Protein AF-A0A5N5X3B3-F1 (afdb_monomer_lite)

Organism: NCBI:txid41062

Foldseek 3Di:
DVVQVVVQVVVVVVVDDDDDDDPDPDPQPVNVVDQQKDFADPDLVSVCVVCVVDDSVVSVVCRVCVVVVVVVCVVVVFDWDPDCPRMIGGDDDDPPPDD

pLDDT: mean 82.14, std 16.32, range [31.5, 97.38]

Sequence (99 aa):
MASGVACAAFPAEAGAKVLVVEKQAIVGGSSNYSAGMFWGPKNYQSSRSWVPAGESKLQATWMEDYLPAVRWMRENGIPVAQRFDGIILISMGSKINHR

InterPro domains:
  IPR006076 FAD dependent oxidoreductase [PF01266] (3-90)
  IPR036188 FAD/NAD(P)-binding domain superfamily [G3DSA:3.50.50.60] (2-83)
  IPR036188 FAD/NAD(P)-binding domain superfamily [SSF51905] (3-91)

Structure (mmCIF, N/CA/C/O backbone):
data_AF-A0A5N5X3B3-F1
#
_entry.id   AF-A0A5N5X3B3-F1
#
loop_
_atom_site.group_PDB
_atom_site.id
_atom_site.type_symbol
_atom_site.label_atom_id
_atom_site.label_alt_id
_atom_site.label_comp_id
_atom_site.label_asym_id
_atom_site.label_entity_id
_atom_site.label_seq_id
_atom_site.pdbx_PDB_ins_code
_atom_site.Cartn_x
_atom_site.Cartn_y
_atom_site.Cartn_z
_atom_site.occupancy
_atom_site.B_iso_or_equiv
_atom_site.auth_seq_id
_atom_site.auth_comp_id
_atom_site.auth_asym_id
_atom_site.auth_atom_id
_atom_site.pdbx_PDB_model_num
ATOM 1 N N . MET A 1 1 ? -0.300 -6.745 7.809 1.00 71.62 1 MET A N 1
ATOM 2 C CA . MET A 1 1 ? -0.977 -5.562 8.378 1.00 71.62 1 MET A CA 1
ATOM 3 C C . MET A 1 1 ? -0.803 -4.323 7.514 1.00 71.62 1 MET A C 1
ATOM 5 O O . MET A 1 1 ? -1.804 -3.661 7.291 1.00 71.62 1 MET A O 1
ATOM 9 N N . ALA A 1 2 ? 0.404 -4.013 7.005 1.00 78.25 2 ALA A N 1
ATOM 10 C CA . ALA A 1 2 ? 0.630 -2.791 6.215 1.00 78.25 2 ALA A CA 1
ATOM 11 C C . ALA A 1 2 ? -0.386 -2.598 5.071 1.00 78.25 2 ALA A C 1
ATOM 13 O O . ALA A 1 2 ? -0.970 -1.530 4.955 1.00 78.25 2 ALA A O 1
ATOM 14 N N . SER A 1 3 ? -0.682 -3.652 4.303 1.00 83.94 3 SER A N 1
ATOM 15 C CA . SER A 1 3 ? -1.709 -3.614 3.252 1.00 83.94 3 SER A CA 1
ATOM 16 C C . SER A 1 3 ? -3.129 -3.381 3.782 1.00 83.94 3 SER A C 1
ATOM 18 O O . SER A 1 3 ? -3.893 -2.651 3.166 1.00 83.94 3 SER A O 1
ATOM 20 N N . GLY A 1 4 ? -3.485 -3.968 4.928 1.00 85.06 4 GLY A N 1
ATOM 21 C CA . GLY A 1 4 ? -4.813 -3.823 5.531 1.00 85.06 4 GLY A CA 1
ATOM 22 C C . GLY A 1 4 ? -5.074 -2.410 6.049 1.00 85.06 4 GLY A C 1
ATOM 23 O O . GLY A 1 4 ? -6.125 -1.842 5.773 1.00 85.06 4 GLY A O 1
ATOM 24 N N . VAL A 1 5 ? -4.097 -1.817 6.741 1.00 86.94 5 VAL A N 1
ATOM 25 C CA . VAL A 1 5 ? -4.204 -0.436 7.244 1.00 86.94 5 VAL A CA 1
ATOM 26 C C . VAL A 1 5 ? -4.142 0.576 6.098 1.00 86.94 5 VAL A C 1
ATOM 28 O O . VAL A 1 5 ? -4.928 1.516 6.093 1.00 86.94 5 VAL A O 1
ATOM 31 N N . ALA A 1 6 ? -3.285 0.361 5.093 1.00 88.25 6 ALA A N 1
ATOM 32 C CA . ALA A 1 6 ? -3.246 1.216 3.903 1.00 88.25 6 ALA A CA 1
ATOM 33 C C . ALA A 1 6 ? -4.573 1.177 3.126 1.00 88.25 6 ALA A C 1
ATOM 35 O O . ALA A 1 6 ? -5.091 2.216 2.734 1.00 88.25 6 ALA A O 1
ATOM 36 N N . CYS A 1 7 ? -5.168 -0.010 2.963 1.00 90.19 7 CYS A N 1
ATOM 37 C CA . CYS A 1 7 ? -6.475 -0.166 2.323 1.00 90.19 7 CYS A CA 1
ATOM 38 C C . CYS A 1 7 ? -7.589 0.547 3.103 1.00 90.19 7 CYS A C 1
ATOM 40 O O . CYS A 1 7 ? -8.460 1.166 2.502 1.00 90.19 7 CYS A O 1
ATOM 42 N N . ALA A 1 8 ? -7.544 0.502 4.437 1.00 92.19 8 ALA A N 1
ATOM 43 C CA . ALA A 1 8 ? -8.517 1.174 5.294 1.00 92.19 8 ALA A CA 1
ATOM 44 C C . ALA A 1 8 ? -8.426 2.710 5.241 1.00 92.19 8 ALA A C 1
ATOM 46 O O . ALA A 1 8 ? -9.434 3.376 5.478 1.00 92.19 8 ALA A O 1
ATOM 47 N N . ALA A 1 9 ? -7.252 3.269 4.926 1.00 91.25 9 ALA A N 1
ATOM 48 C CA . ALA A 1 9 ? -7.035 4.713 4.916 1.00 91.25 9 ALA A CA 1
ATOM 49 C C . ALA A 1 9 ? -7.857 5.423 3.831 1.00 91.25 9 ALA A C 1
ATOM 51 O O . ALA A 1 9 ? -8.534 6.398 4.129 1.00 91.25 9 ALA A O 1
ATOM 52 N N . PHE A 1 10 ? -7.891 4.891 2.607 1.00 90.94 10 PHE A N 1
ATOM 53 C CA . PHE A 1 10 ? -8.610 5.509 1.487 1.00 90.94 10 PHE A CA 1
ATOM 54 C C . PHE A 1 10 ? -10.117 5.749 1.748 1.00 90.94 10 PHE A C 1
ATOM 56 O O . PHE A 1 10 ? -10.576 6.885 1.625 1.00 90.94 10 PHE A O 1
ATOM 63 N N . PRO A 1 11 ? -10.925 4.744 2.151 1.00 92.00 11 PRO A N 1
ATOM 64 C CA . PRO A 1 11 ? -12.328 4.981 2.480 1.00 92.00 11 PRO A CA 1
ATOM 65 C C . PRO A 1 11 ? -12.500 5.832 3.747 1.00 92.00 11 PRO A C 1
ATOM 67 O O . PRO A 1 11 ? -13.480 6.571 3.838 1.00 92.00 11 PRO A O 1
ATOM 70 N N . ALA A 1 12 ? -11.570 5.768 4.707 1.00 94.38 12 ALA A N 1
ATOM 71 C CA . ALA A 1 12 ? -11.613 6.620 5.895 1.00 94.38 12 ALA A CA 1
ATOM 72 C C . ALA A 1 12 ? -11.399 8.104 5.539 1.00 94.38 12 ALA A C 1
ATOM 74 O O . ALA A 1 12 ? -12.153 8.954 6.010 1.00 94.38 12 ALA A O 1
ATOM 75 N N . GLU A 1 13 ? -10.442 8.411 4.658 1.00 91.94 13 GLU A N 1
ATOM 76 C CA . GLU A 1 13 ? -10.210 9.755 4.105 1.00 91.94 13 GLU A CA 1
ATOM 77 C C . GLU A 1 13 ? -11.430 10.264 3.319 1.00 91.94 13 GLU A C 1
ATOM 79 O O . GLU A 1 13 ? -11.757 11.447 3.374 1.00 91.94 13 GLU A O 1
ATOM 84 N N . ALA A 1 14 ? -12.164 9.363 2.658 1.00 94.50 14 ALA A N 1
ATOM 85 C CA . ALA A 1 14 ? -13.418 9.674 1.970 1.00 94.50 14 ALA A CA 1
ATOM 86 C C . ALA A 1 14 ? -14.635 9.848 2.912 1.00 94.50 14 ALA A C 1
ATOM 88 O O . ALA A 1 14 ? -15.758 10.031 2.440 1.00 94.50 14 ALA A O 1
ATOM 89 N N . GLY A 1 15 ? -14.443 9.785 4.236 1.00 96.56 15 GLY A N 1
ATOM 90 C CA . GLY A 1 15 ? -15.496 9.988 5.238 1.00 96.56 15 GLY A CA 1
ATOM 91 C C . GLY A 1 15 ? -16.324 8.744 5.571 1.00 96.56 15 GLY A C 1
ATOM 92 O O . GLY A 1 15 ? -17.327 8.844 6.286 1.00 96.56 15 GLY A O 1
ATOM 93 N N . ALA A 1 16 ? -15.933 7.563 5.088 1.00 97.38 16 ALA A N 1
ATOM 94 C CA . ALA A 1 16 ? -16.591 6.321 5.469 1.00 97.38 16 ALA A CA 1
ATOM 95 C C . ALA A 1 16 ? -16.247 5.927 6.915 1.00 97.38 16 ALA A C 1
ATOM 97 O O . ALA A 1 16 ? -15.159 6.190 7.428 1.00 97.38 16 ALA A O 1
ATOM 98 N N . LYS A 1 17 ? -17.169 5.216 7.571 1.00 96.81 17 LYS A N 1
ATOM 99 C CA . LYS A 1 17 ? -16.884 4.549 8.847 1.00 96.81 17 LYS A CA 1
ATOM 100 C C . LYS A 1 17 ? -16.182 3.227 8.561 1.00 96.81 17 LYS A C 1
ATOM 102 O O . LYS A 1 17 ? -16.783 2.331 7.973 1.00 96.81 17 LYS A O 1
ATOM 107 N N . VAL A 1 18 ? -14.929 3.106 8.988 1.00 96.94 18 VAL A N 1
ATOM 108 C CA . VAL A 1 18 ? -14.078 1.945 8.701 1.00 96.94 18 VAL A CA 1
ATOM 109 C C . VAL A 1 18 ? -13.762 1.188 9.990 1.00 96.94 18 VAL A C 1
ATOM 111 O O . VAL A 1 18 ? -13.402 1.796 10.996 1.00 96.94 18 VAL A O 1
ATOM 114 N N . LEU A 1 19 ? -13.879 -0.142 9.954 1.00 96.25 19 LEU A N 1
ATOM 115 C CA . LEU A 1 19 ? -13.451 -1.040 11.028 1.00 96.25 19 LEU A CA 1
ATOM 116 C C . LEU A 1 19 ? -12.305 -1.920 10.522 1.00 96.25 19 LEU A C 1
ATOM 118 O O . LEU A 1 19 ? -12.455 -2.627 9.528 1.00 96.25 19 LEU A O 1
ATOM 122 N N . VAL A 1 20 ? -11.185 -1.912 11.242 1.00 93.44 20 VAL A N 1
ATOM 123 C CA . VAL A 1 20 ? -10.061 -2.831 11.023 1.00 93.44 20 VAL A CA 1
ATOM 124 C C . VAL A 1 20 ? -10.055 -3.850 12.156 1.00 93.44 20 VAL A C 1
ATOM 126 O O . VAL A 1 20 ? -10.051 -3.471 13.324 1.00 93.44 20 VAL A O 1
ATOM 129 N N . VAL A 1 21 ? -10.052 -5.140 11.817 1.00 94.31 21 VAL A N 1
ATOM 130 C CA . VAL A 1 21 ? -10.025 -6.238 12.793 1.00 94.31 21 VAL A CA 1
ATOM 131 C C . VAL A 1 21 ? -8.687 -6.964 12.692 1.00 94.31 21 VAL A C 1
ATOM 133 O O . VAL A 1 21 ? -8.312 -7.434 11.620 1.00 94.31 21 VAL A O 1
ATOM 136 N N . GLU A 1 22 ? -7.977 -7.065 13.813 1.00 94.44 22 GLU A N 1
ATOM 137 C CA . GLU A 1 22 ? -6.725 -7.813 13.955 1.00 94.44 22 GLU A CA 1
ATOM 138 C C . GLU A 1 22 ? -6.940 -8.946 14.964 1.00 94.44 22 GLU A C 1
ATOM 140 O O . GLU A 1 22 ? -7.569 -8.758 16.004 1.00 94.44 22 GLU A O 1
ATOM 145 N N . LYS A 1 23 ? -6.445 -10.143 14.635 1.00 95.00 23 LYS A N 1
ATOM 146 C CA . LYS A 1 23 ? -6.572 -11.329 15.490 1.00 95.00 23 LYS A CA 1
ATOM 147 C C . LYS A 1 23 ? -5.589 -11.275 16.661 1.00 95.00 23 LYS A C 1
ATOM 149 O O . LYS A 1 23 ? -5.862 -11.825 17.724 1.00 95.00 23 LYS A O 1
ATOM 154 N N . GLN A 1 24 ? -4.410 -10.705 16.433 1.00 92.69 24 GLN A N 1
ATOM 155 C CA . GLN A 1 24 ? -3.364 -10.575 17.443 1.00 92.69 24 GLN A CA 1
ATOM 156 C C . GLN A 1 24 ? -3.671 -9.445 18.434 1.00 92.69 24 GLN A C 1
ATOM 158 O O . GLN A 1 24 ? -4.351 -8.477 18.112 1.00 92.69 24 GLN A O 1
ATOM 163 N N . ALA A 1 25 ? -3.090 -9.533 19.632 1.00 91.56 25 ALA A N 1
ATOM 164 C CA . ALA A 1 25 ? -3.183 -8.467 20.634 1.00 91.56 25 ALA A CA 1
ATOM 165 C C . ALA A 1 25 ? -2.410 -7.191 20.239 1.00 91.56 25 ALA A C 1
ATOM 167 O O . ALA A 1 25 ? -2.632 -6.130 20.814 1.00 91.56 25 ALA A O 1
ATOM 168 N N . ILE A 1 26 ? -1.485 -7.297 19.280 1.00 88.75 26 ILE A N 1
ATOM 169 C CA . ILE A 1 26 ? -0.635 -6.202 18.809 1.00 88.75 26 ILE A CA 1
ATOM 170 C C . ILE A 1 26 ? -0.816 -6.059 17.300 1.00 88.75 26 ILE A C 1
ATOM 172 O O . ILE A 1 26 ? -0.719 -7.034 16.551 1.00 88.75 26 ILE A O 1
ATOM 176 N N . VAL A 1 27 ? -1.042 -4.826 16.851 1.00 88.50 27 VAL A N 1
ATOM 177 C CA . VAL A 1 27 ? -1.124 -4.489 15.428 1.00 88.50 27 VAL A CA 1
ATOM 178 C C . VAL A 1 27 ? 0.250 -4.549 14.759 1.00 88.50 27 VAL A C 1
ATOM 180 O O . VAL A 1 27 ? 1.276 -4.270 15.368 1.00 88.50 27 VAL A O 1
ATOM 183 N N . GLY A 1 28 ? 0.271 -4.873 13.468 1.00 85.44 28 GLY A N 1
ATOM 184 C CA . GLY A 1 28 ? 1.465 -4.741 12.622 1.00 85.44 28 GLY A CA 1
ATOM 185 C C . GLY A 1 28 ? 1.860 -6.023 11.889 1.00 85.44 28 GLY A C 1
ATOM 186 O O . GLY A 1 28 ? 2.396 -5.952 10.780 1.00 85.44 28 GLY A O 1
ATOM 187 N N . GLY A 1 29 ? 1.496 -7.197 12.414 1.00 87.75 29 GLY A N 1
ATOM 188 C CA . GLY A 1 29 ? 1.784 -8.491 11.782 1.00 87.75 29 GLY A CA 1
ATOM 189 C C . GLY A 1 29 ? 3.255 -8.631 11.357 1.00 87.75 29 GLY A C 1
ATOM 190 O O . GLY A 1 29 ? 4.148 -8.081 11.995 1.00 87.75 29 GLY A O 1
ATOM 191 N N . SER A 1 30 ? 3.518 -9.307 10.233 1.00 85.62 30 SER A N 1
ATOM 192 C CA . SER A 1 30 ? 4.881 -9.442 9.684 1.00 85.62 30 SER A CA 1
ATOM 193 C C . SER A 1 30 ? 5.527 -8.108 9.293 1.00 85.62 30 SER A C 1
ATOM 195 O O . SER A 1 30 ? 6.748 -7.996 9.304 1.00 85.62 30 SER A O 1
ATOM 197 N N . SER A 1 31 ? 4.730 -7.078 8.995 1.00 84.75 31 SER A N 1
ATOM 198 C CA . SER A 1 31 ? 5.237 -5.748 8.643 1.00 84.75 31 SER A CA 1
ATOM 199 C C . SER A 1 31 ? 5.981 -5.088 9.808 1.00 84.75 31 SER A C 1
ATOM 201 O O . SER A 1 31 ? 6.939 -4.370 9.558 1.00 84.75 31 SER A O 1
ATOM 203 N N . ASN A 1 32 ? 5.601 -5.387 11.056 1.00 84.38 32 ASN A N 1
ATOM 204 C CA . ASN A 1 32 ? 6.277 -4.878 12.256 1.00 84.38 32 ASN A CA 1
ATOM 205 C C . ASN A 1 32 ? 7.665 -5.505 12.485 1.00 84.38 32 ASN A C 1
ATOM 207 O O . ASN A 1 32 ? 8.483 -4.953 13.209 1.00 84.38 32 ASN A O 1
ATOM 211 N N . TYR A 1 33 ? 7.922 -6.668 11.879 1.00 82.06 33 TYR A N 1
ATOM 212 C CA . TYR A 1 33 ? 9.210 -7.368 11.942 1.00 82.06 33 TYR A CA 1
ATOM 213 C C . TYR A 1 33 ? 10.063 -7.147 10.688 1.00 82.06 33 TYR A C 1
ATOM 215 O O . TYR A 1 33 ? 11.197 -7.617 10.619 1.00 82.06 33 TYR A O 1
ATOM 223 N N . SER A 1 34 ? 9.523 -6.462 9.677 1.00 77.44 34 SER A N 1
ATOM 224 C CA . SER A 1 34 ? 10.278 -6.102 8.483 1.00 77.44 34 SER A CA 1
ATOM 225 C C . SER A 1 34 ? 11.349 -5.076 8.846 1.00 77.44 34 SER A C 1
ATOM 227 O O . SER A 1 34 ? 11.095 -4.165 9.627 1.00 77.44 34 SER A O 1
ATOM 229 N N . ALA A 1 35 ? 12.516 -5.137 8.200 1.00 76.50 35 ALA A N 1
ATOM 230 C CA . ALA A 1 35 ? 13.549 -4.099 8.298 1.00 76.50 35 ALA A CA 1
ATOM 231 C C . ALA A 1 35 ? 13.124 -2.751 7.665 1.00 76.50 35 ALA A C 1
ATOM 233 O O . ALA A 1 35 ? 13.961 -1.888 7.411 1.00 76.50 35 ALA A O 1
ATOM 234 N N . GLY A 1 36 ? 11.836 -2.584 7.345 1.00 76.69 36 GLY A N 1
ATOM 235 C CA . GLY A 1 36 ? 11.291 -1.373 6.749 1.00 76.69 36 GLY A CA 1
ATOM 236 C C . GLY A 1 36 ? 11.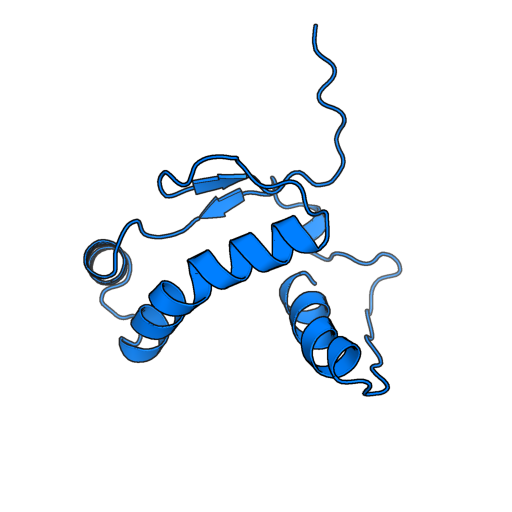640 -1.196 5.274 1.00 76.69 36 GLY A C 1
ATOM 237 O O . GLY A 1 36 ? 11.372 -0.148 4.706 1.00 76.69 36 GLY A O 1
ATOM 238 N N . MET A 1 37 ? 12.243 -2.186 4.616 1.00 80.12 37 MET A N 1
ATOM 239 C CA . MET A 1 37 ? 12.655 -2.046 3.219 1.00 80.12 37 MET A CA 1
ATOM 240 C C . MET A 1 37 ? 11.484 -2.306 2.271 1.00 80.12 37 MET A C 1
ATOM 242 O O . MET A 1 37 ? 10.878 -3.378 2.290 1.00 80.12 37 MET A O 1
ATOM 246 N N . PHE A 1 38 ? 11.214 -1.341 1.401 1.00 78.69 38 PHE A N 1
ATOM 247 C CA . PHE A 1 38 ? 10.300 -1.463 0.280 1.00 78.69 38 PHE A CA 1
ATOM 248 C C . PHE A 1 38 ? 11.102 -1.455 -1.024 1.00 78.69 38 PHE A C 1
ATOM 250 O O . PHE A 1 38 ? 11.739 -0.464 -1.381 1.00 78.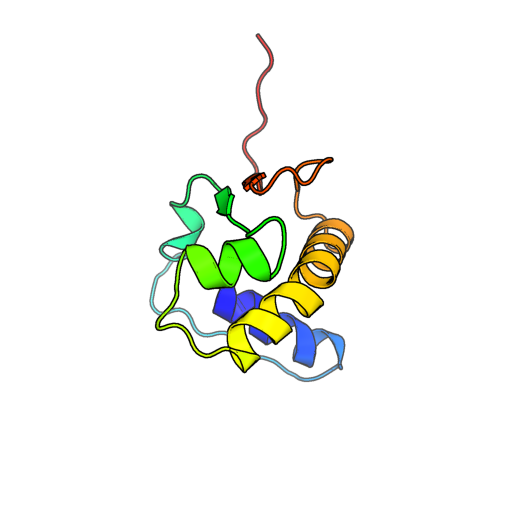69 38 PHE A O 1
ATOM 257 N N . TRP A 1 39 ? 11.113 -2.592 -1.714 1.00 77.81 39 TRP A N 1
ATOM 258 C CA . TRP A 1 39 ? 11.874 -2.785 -2.946 1.00 77.81 39 TRP A CA 1
ATOM 259 C C . TRP A 1 39 ? 11.005 -2.499 -4.161 1.00 77.81 39 TRP A C 1
ATOM 261 O O . TRP A 1 39 ? 9.859 -2.944 -4.223 1.00 77.81 39 TRP A O 1
ATOM 271 N N . GLY A 1 40 ? 11.561 -1.774 -5.129 1.00 81.12 40 GLY A N 1
ATOM 272 C CA . GLY A 1 40 ? 10.819 -1.343 -6.302 1.00 81.12 40 GLY A CA 1
ATOM 273 C C . GLY A 1 40 ? 11.665 -1.349 -7.572 1.00 81.12 40 GLY A C 1
ATOM 274 O O . GLY A 1 40 ? 12.774 -0.817 -7.550 1.00 81.12 40 GLY A O 1
ATOM 275 N N . PRO A 1 41 ? 11.189 -1.910 -8.698 1.00 83.88 41 PRO A N 1
ATOM 276 C CA . PRO A 1 41 ? 11.883 -1.773 -9.971 1.00 83.88 41 PRO A CA 1
ATOM 277 C C . PRO A 1 41 ? 12.076 -0.309 -10.366 1.00 83.88 41 PRO A C 1
ATOM 279 O O . PRO A 1 41 ? 11.195 0.532 -10.207 1.00 83.88 41 PRO A O 1
ATOM 282 N N . LYS A 1 42 ? 13.251 -0.012 -10.932 1.00 82.94 42 LYS A N 1
ATOM 283 C CA . LYS A 1 42 ? 13.588 1.330 -11.429 1.00 82.94 42 LYS A CA 1
ATOM 284 C C . LYS A 1 42 ? 12.702 1.748 -12.606 1.00 82.94 42 LYS A C 1
ATOM 286 O O . LYS A 1 42 ? 12.450 2.931 -12.801 1.00 82.94 42 LYS A O 1
ATOM 291 N N . ASN A 1 43 ? 12.278 0.782 -13.417 1.00 87.31 43 ASN A N 1
ATOM 292 C CA . ASN A 1 43 ? 11.399 0.981 -14.561 1.00 87.31 43 ASN A CA 1
ATOM 293 C C . ASN A 1 43 ? 10.647 -0.315 -14.904 1.00 87.31 43 ASN A C 1
ATOM 295 O O . ASN A 1 43 ? 10.974 -1.401 -14.415 1.00 87.31 43 ASN A O 1
ATOM 299 N N . TYR A 1 44 ? 9.649 -0.192 -15.779 1.00 90.69 44 TYR A N 1
ATOM 300 C CA . TYR A 1 44 ? 8.817 -1.311 -16.216 1.00 90.69 44 TYR A CA 1
ATOM 301 C C . TYR A 1 44 ? 9.636 -2.445 -16.851 1.00 90.69 44 TYR A C 1
ATOM 303 O O . TYR A 1 44 ? 9.356 -3.616 -16.611 1.00 90.69 44 TYR A O 1
ATOM 311 N N . GLN A 1 45 ? 10.696 -2.127 -17.597 1.00 92.44 45 GLN A N 1
ATOM 312 C CA . GLN A 1 45 ? 11.569 -3.128 -18.211 1.00 92.44 45 GLN A CA 1
ATOM 313 C C . GLN A 1 45 ? 12.303 -3.968 -17.155 1.00 92.44 45 GLN A C 1
ATOM 315 O O . GLN A 1 45 ? 12.384 -5.188 -17.295 1.00 92.44 45 GLN A O 1
ATOM 320 N N . SER A 1 46 ? 12.784 -3.349 -16.069 1.00 90.62 46 SER A N 1
ATOM 321 C CA . SER A 1 46 ? 13.343 -4.075 -14.923 1.00 90.62 46 SER A CA 1
ATOM 322 C C . SER A 1 46 ? 12.292 -4.977 -14.275 1.00 90.62 46 SER A C 1
ATOM 324 O O . SER A 1 46 ? 12.588 -6.135 -14.003 1.00 90.62 46 SER A O 1
ATOM 326 N N . SER A 1 47 ? 11.055 -4.493 -14.113 1.00 90.31 47 SER A N 1
ATOM 327 C CA . SER A 1 47 ? 9.937 -5.300 -13.596 1.00 90.31 47 SER A CA 1
ATOM 328 C C . SER A 1 47 ? 9.674 -6.544 -14.461 1.00 90.31 47 SER A C 1
ATOM 330 O O . SER A 1 47 ? 9.636 -7.665 -13.947 1.00 90.31 47 SER A O 1
ATOM 332 N N . ARG A 1 48 ? 9.606 -6.372 -15.793 1.00 94.25 48 ARG A N 1
ATOM 333 C CA . ARG A 1 48 ? 9.432 -7.474 -16.760 1.00 94.25 48 ARG A CA 1
ATOM 334 C C . ARG A 1 48 ? 10.578 -8.480 -16.735 1.00 94.25 48 ARG A C 1
ATOM 336 O O . ARG A 1 48 ? 10.338 -9.663 -16.946 1.00 94.25 48 ARG A O 1
ATOM 343 N N .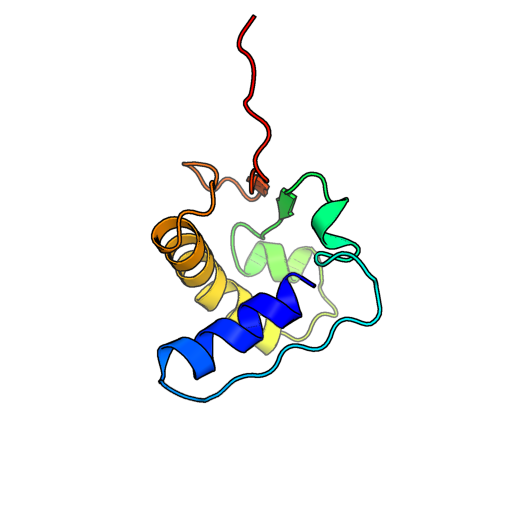 SER A 1 49 ? 11.801 -8.011 -16.502 1.00 94.12 49 SER A N 1
ATOM 344 C CA . SER A 1 49 ? 12.993 -8.857 -16.408 1.00 94.12 49 SER A CA 1
ATOM 345 C C . SER A 1 49 ? 13.013 -9.680 -15.117 1.00 94.12 49 SER A C 1
ATOM 347 O O . SER A 1 49 ? 13.300 -10.874 -15.152 1.00 94.12 49 SER A O 1
ATOM 349 N N . TRP A 1 50 ? 12.664 -9.070 -13.980 1.00 92.25 50 TRP A N 1
ATOM 350 C CA . TRP A 1 50 ? 12.683 -9.741 -12.676 1.00 92.25 50 TRP A CA 1
ATOM 351 C C . TRP A 1 50 ? 11.567 -10.766 -12.514 1.00 92.25 50 TRP A C 1
ATOM 353 O O . TRP A 1 50 ? 11.787 -11.823 -11.926 1.00 92.25 50 TRP A O 1
ATOM 363 N N . VAL A 1 51 ? 10.373 -10.465 -13.033 1.00 93.56 51 VAL A N 1
ATOM 364 C CA . VAL A 1 51 ? 9.208 -11.350 -12.921 1.00 93.56 51 VAL A CA 1
ATOM 365 C C . VAL A 1 51 ? 8.548 -11.525 -14.298 1.00 93.56 51 VAL A C 1
ATOM 367 O O . VAL A 1 51 ? 7.468 -10.978 -14.542 1.00 93.56 51 VAL A O 1
ATOM 370 N N . PRO A 1 52 ? 9.157 -12.302 -15.219 1.00 93.62 52 PRO A N 1
ATOM 371 C CA . PRO A 1 52 ? 8.656 -12.448 -16.590 1.00 93.62 52 PRO A CA 1
ATOM 372 C C . PRO A 1 52 ? 7.268 -13.090 -16.671 1.00 93.62 52 PRO A C 1
ATOM 374 O O . PRO A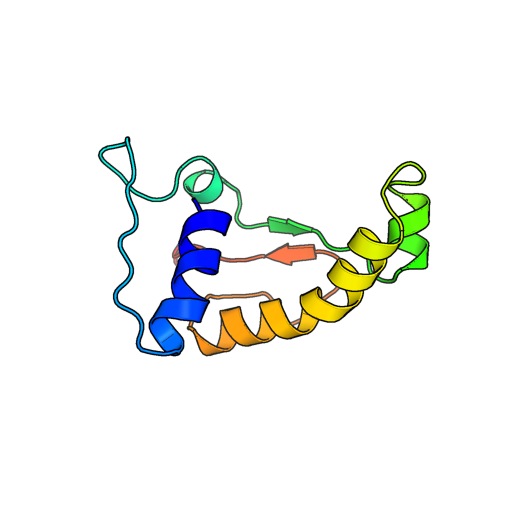 1 52 ? 6.471 -12.736 -17.538 1.00 93.62 52 PRO A O 1
ATOM 377 N N . ALA A 1 53 ? 6.969 -14.003 -15.743 1.00 96.75 53 ALA A N 1
ATOM 378 C CA . ALA A 1 53 ? 5.673 -14.673 -15.629 1.00 96.75 53 ALA A CA 1
ATOM 379 C C . ALA A 1 53 ? 4.606 -13.826 -14.908 1.00 96.75 53 ALA A C 1
ATOM 381 O O . ALA A 1 53 ? 3.462 -14.256 -14.787 1.00 96.75 53 ALA A O 1
ATOM 382 N N . GLY A 1 54 ? 4.966 -12.643 -14.401 1.00 93.31 54 GLY A N 1
ATOM 383 C CA . GLY A 1 54 ? 4.022 -11.756 -13.734 1.00 93.31 54 GLY A CA 1
ATOM 384 C C . GLY A 1 54 ? 3.053 -11.111 -14.723 1.00 93.31 54 GLY A C 1
ATOM 385 O O . GLY A 1 54 ? 3.389 -10.847 -15.884 1.00 93.31 54 GLY A O 1
ATOM 386 N N . GLU A 1 55 ? 1.840 -10.848 -14.247 1.00 96.62 55 GLU A N 1
ATOM 387 C CA . GLU A 1 55 ? 0.786 -10.224 -15.042 1.00 96.62 55 GLU A CA 1
ATOM 388 C C . GLU A 1 55 ? 1.202 -8.791 -15.419 1.00 96.62 55 GLU A C 1
ATOM 390 O O . GLU A 1 55 ? 1.660 -8.009 -14.580 1.00 96.62 55 GLU A O 1
ATOM 395 N N . SER A 1 56 ? 1.141 -8.474 -16.713 1.00 94.38 56 SER A N 1
ATOM 396 C CA . SER A 1 56 ? 1.732 -7.250 -17.257 1.00 94.38 56 SER A CA 1
ATOM 397 C C . SER A 1 56 ? 0.974 -5.994 -16.862 1.00 94.38 56 SER A C 1
ATOM 399 O O . SER A 1 56 ? 1.611 -4.967 -16.623 1.00 94.38 56 SER A O 1
ATOM 401 N N . LYS A 1 57 ? -0.354 -6.063 -16.741 1.00 96.06 57 LYS A N 1
ATOM 402 C CA . LYS A 1 57 ? -1.166 -4.922 -16.312 1.00 96.06 57 LYS A CA 1
ATOM 403 C C . LYS A 1 57 ? -0.897 -4.596 -14.851 1.00 96.06 57 LYS A C 1
ATOM 405 O O . LYS A 1 57 ? -0.631 -3.443 -14.553 1.00 96.06 57 LYS A O 1
ATOM 410 N N . LEU A 1 58 ? -0.848 -5.589 -13.965 1.00 93.69 58 LEU A N 1
ATOM 411 C CA . LEU A 1 58 ? -0.505 -5.389 -12.555 1.00 93.69 58 LEU A CA 1
ATOM 412 C C . LEU A 1 58 ? 0.896 -4.797 -12.391 1.00 93.69 58 LEU A C 1
ATOM 414 O O . LEU A 1 58 ? 1.102 -3.928 -11.549 1.00 93.69 58 LEU A O 1
ATOM 418 N N . GLN A 1 59 ? 1.858 -5.228 -13.207 1.00 93.81 59 GLN A N 1
ATOM 419 C CA . GLN A 1 59 ? 3.197 -4.639 -13.194 1.00 93.81 59 GLN A CA 1
ATOM 420 C C . GLN A 1 59 ? 3.216 -3.202 -13.720 1.00 93.81 59 GLN A C 1
ATOM 422 O O . GLN A 1 59 ? 3.966 -2.391 -13.185 1.00 93.81 59 GLN A O 1
ATOM 427 N N . ALA A 1 60 ? 2.412 -2.873 -14.734 1.00 93.62 60 ALA A N 1
ATOM 428 C CA . ALA A 1 60 ? 2.275 -1.505 -15.228 1.00 93.62 60 ALA A CA 1
ATOM 429 C C . ALA A 1 60 ? 1.613 -0.601 -14.176 1.00 93.62 60 ALA A C 1
ATOM 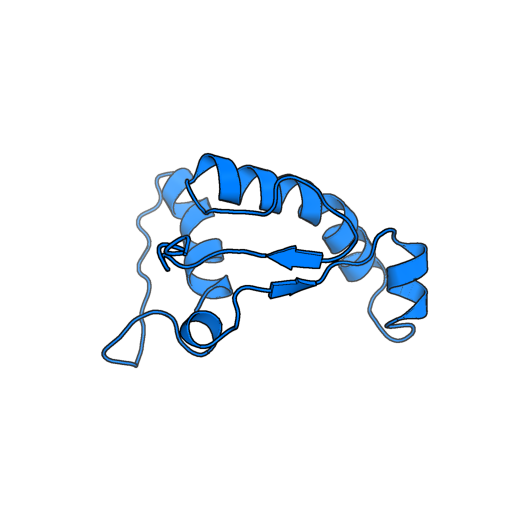431 O O . ALA A 1 60 ? 2.188 0.422 -13.814 1.00 93.62 60 ALA A O 1
ATOM 432 N N . THR A 1 61 ? 0.492 -1.037 -13.596 1.00 94.06 61 THR A N 1
ATOM 433 C CA . THR A 1 61 ? -0.206 -0.331 -12.511 1.00 94.06 61 THR A CA 1
ATOM 434 C C . THR A 1 61 ? 0.707 -0.114 -11.309 1.00 94.06 61 THR A C 1
ATOM 436 O O . THR A 1 61 ? 0.784 0.989 -10.783 1.00 94.06 61 THR A O 1
ATOM 439 N N . TRP A 1 62 ? 1.491 -1.123 -10.917 1.00 91.44 62 TRP A N 1
ATOM 440 C CA . TRP A 1 62 ? 2.469 -0.962 -9.842 1.00 91.44 62 TRP A CA 1
ATOM 441 C C . TRP A 1 62 ? 3.478 0.156 -10.153 1.00 91.44 62 TRP A C 1
ATOM 443 O O . TRP A 1 62 ? 3.777 0.961 -9.277 1.00 91.44 62 TRP A O 1
ATOM 453 N N . MET A 1 63 ? 3.978 0.248 -11.394 1.00 90.19 63 MET A N 1
ATOM 454 C CA . MET A 1 63 ? 4.917 1.310 -11.790 1.00 90.19 63 MET A CA 1
ATOM 455 C C . MET A 1 63 ? 4.283 2.705 -11.753 1.00 90.19 63 MET A C 1
ATOM 457 O O . MET A 1 63 ? 4.969 3.671 -11.413 1.00 90.19 63 MET A O 1
ATOM 461 N N . GLU A 1 64 ? 3.006 2.808 -12.114 1.00 91.44 64 GLU A N 1
ATOM 462 C CA . GLU A 1 64 ? 2.240 4.057 -12.109 1.00 91.44 64 GLU A CA 1
ATOM 463 C C . GLU A 1 64 ? 1.965 4.536 -10.677 1.00 91.44 64 GLU A C 1
ATOM 465 O O . GLU A 1 64 ? 2.222 5.698 -10.347 1.00 91.44 64 GLU A O 1
ATOM 470 N N . ASP A 1 65 ? 1.529 3.623 -9.809 1.00 90.19 65 ASP A N 1
ATOM 471 C CA . ASP A 1 65 ? 1.067 3.937 -8.454 1.00 90.19 65 ASP A CA 1
ATOM 472 C C . ASP A 1 65 ? 2.203 4.077 -7.438 1.00 90.19 65 ASP A C 1
ATOM 474 O O . ASP A 1 65 ? 2.035 4.703 -6.388 1.00 90.19 65 ASP A O 1
ATOM 478 N N . TYR A 1 66 ? 3.384 3.533 -7.736 1.00 87.25 66 TYR A N 1
ATOM 479 C CA . TYR A 1 66 ? 4.469 3.450 -6.767 1.00 87.25 66 TYR A CA 1
ATOM 480 C C . TYR A 1 66 ? 4.951 4.818 -6.256 1.00 87.25 66 TYR A C 1
ATOM 482 O O . TYR A 1 66 ? 5.013 5.049 -5.047 1.00 87.25 66 TYR A O 1
ATOM 490 N N . LEU A 1 67 ? 5.278 5.756 -7.151 1.00 85.88 67 LEU A N 1
ATOM 491 C CA . LEU A 1 67 ? 5.729 7.091 -6.736 1.00 85.88 67 LEU A CA 1
ATOM 492 C C . LEU A 1 67 ? 4.625 7.907 -6.036 1.00 85.88 67 LEU A C 1
ATOM 494 O O . LEU A 1 67 ? 4.933 8.537 -5.020 1.00 85.88 67 LEU A O 1
ATOM 498 N N . PRO A 1 68 ? 3.366 7.924 -6.521 1.00 89.38 68 PRO A N 1
ATOM 499 C CA . PRO A 1 68 ? 2.237 8.458 -5.760 1.00 89.38 68 PRO A CA 1
ATOM 500 C C . PRO A 1 68 ? 2.115 7.877 -4.348 1.00 89.38 68 PRO A C 1
ATOM 502 O O . PRO A 1 68 ? 2.008 8.646 -3.395 1.00 89.38 68 PRO A O 1
ATOM 505 N N . ALA A 1 69 ? 2.219 6.556 -4.188 1.00 88.81 69 ALA A N 1
ATOM 506 C CA . ALA A 1 69 ? 2.113 5.906 -2.884 1.00 88.81 69 ALA A CA 1
ATOM 507 C C . ALA A 1 69 ? 3.227 6.348 -1.919 1.00 88.81 69 ALA A C 1
ATOM 509 O O . ALA A 1 69 ? 2.963 6.638 -0.753 1.00 88.81 69 ALA A O 1
ATOM 510 N N . VAL A 1 70 ? 4.468 6.476 -2.402 1.00 86.25 70 VAL A N 1
ATOM 511 C CA .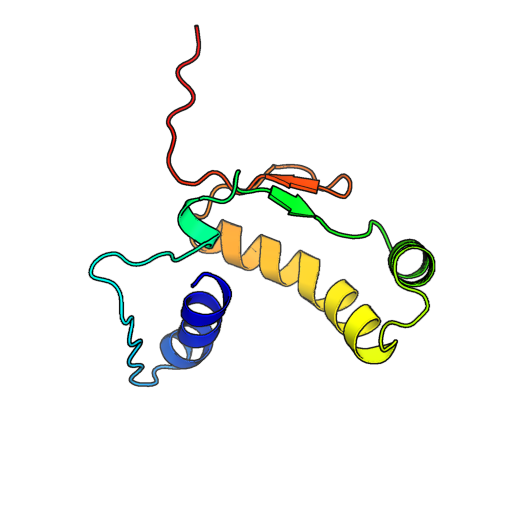 VAL A 1 70 ? 5.598 6.974 -1.592 1.00 86.25 70 VAL A CA 1
ATOM 512 C C . VAL A 1 70 ? 5.383 8.425 -1.153 1.00 86.25 70 VAL A C 1
ATOM 514 O O . VAL A 1 70 ? 5.738 8.787 -0.028 1.00 86.25 70 VAL A O 1
ATOM 517 N N . ARG A 1 71 ? 4.801 9.267 -2.017 1.00 88.00 71 ARG A N 1
ATOM 518 C CA . ARG A 1 71 ? 4.443 10.645 -1.646 1.00 88.00 71 ARG A CA 1
ATOM 519 C C . ARG A 1 71 ? 3.364 10.667 -0.570 1.00 88.00 71 ARG A C 1
ATOM 521 O O . ARG A 1 71 ? 3.579 11.318 0.447 1.00 88.00 71 ARG A O 1
ATOM 528 N N . TRP A 1 72 ? 2.294 9.891 -0.738 1.00 89.56 72 TRP A N 1
ATOM 529 C CA . TRP A 1 72 ? 1.224 9.777 0.257 1.00 89.56 72 TRP A CA 1
ATOM 530 C C . TRP A 1 72 ? 1.758 9.311 1.620 1.00 89.56 72 TRP A C 1
ATOM 532 O O . TRP A 1 72 ? 1.414 9.887 2.650 1.00 89.56 72 TRP A O 1
ATOM 542 N N . MET A 1 73 ? 2.674 8.334 1.644 1.00 87.69 73 MET A N 1
ATOM 543 C CA . MET A 1 73 ? 3.338 7.906 2.884 1.00 87.69 73 MET A CA 1
ATOM 544 C C . MET A 1 73 ? 4.072 9.070 3.564 1.00 87.69 73 MET A C 1
ATOM 546 O O . MET A 1 73 ? 3.926 9.275 4.769 1.00 87.69 73 MET A O 1
ATOM 550 N N . ARG A 1 74 ? 4.838 9.856 2.797 1.00 87.38 74 ARG A N 1
ATOM 551 C CA . ARG A 1 74 ? 5.572 11.019 3.316 1.00 87.38 74 ARG A CA 1
ATOM 552 C C . ARG A 1 74 ? 4.634 12.100 3.854 1.00 87.38 74 ARG A C 1
ATOM 554 O O . ARG A 1 74 ? 4.903 12.654 4.916 1.00 87.38 74 ARG A O 1
ATOM 561 N N . GLU A 1 75 ? 3.558 12.395 3.132 1.00 90.50 75 GLU A N 1
ATOM 562 C CA . GLU A 1 75 ? 2.534 13.374 3.525 1.00 90.50 75 GLU A CA 1
ATOM 563 C C . GLU A 1 75 ? 1.826 12.963 4.824 1.00 90.50 75 GLU A C 1
ATOM 565 O O . GLU A 1 75 ? 1.518 13.815 5.653 1.00 90.50 75 GLU A O 1
ATOM 570 N N . ASN A 1 76 ? 1.683 11.657 5.061 1.00 88.44 76 ASN A N 1
ATOM 571 C CA . ASN A 1 76 ? 1.146 11.083 6.296 1.00 88.44 76 ASN A CA 1
ATOM 572 C C . ASN A 1 76 ? 2.202 10.873 7.400 1.00 88.44 76 ASN A C 1
ATOM 574 O O . ASN A 1 76 ? 1.974 10.141 8.364 1.00 88.44 76 ASN A O 1
ATOM 578 N N . GLY A 1 77 ? 3.374 11.507 7.280 1.00 88.19 77 GLY A N 1
ATOM 579 C CA . GLY A 1 77 ? 4.402 11.516 8.323 1.00 88.19 77 GLY A CA 1
ATOM 580 C C . GLY A 1 77 ? 5.211 10.224 8.445 1.00 88.19 77 GLY A C 1
ATOM 581 O O . GLY A 1 77 ? 5.963 10.068 9.409 1.00 88.19 77 GLY A O 1
ATOM 582 N N . ILE A 1 78 ? 5.100 9.304 7.484 1.00 85.50 78 ILE A N 1
ATOM 583 C CA . ILE A 1 78 ? 5.910 8.086 7.460 1.00 85.50 78 ILE A CA 1
ATOM 584 C C . ILE A 1 78 ? 7.326 8.432 6.971 1.00 85.50 78 ILE A C 1
ATOM 586 O O . ILE A 1 78 ? 7.485 8.947 5.858 1.00 85.50 78 ILE A O 1
ATOM 590 N N . PRO A 1 79 ? 8.381 8.137 7.754 1.00 83.06 79 PRO A N 1
ATOM 591 C CA . PRO A 1 79 ? 9.750 8.390 7.327 1.00 83.06 79 PRO A CA 1
ATOM 592 C C . PRO A 1 79 ? 10.124 7.497 6.143 1.00 83.06 79 PRO A C 1
ATOM 594 O O . PRO A 1 79 ? 10.209 6.277 6.275 1.00 83.06 79 PRO A O 1
ATOM 597 N N . VAL A 1 80 ? 10.390 8.115 4.994 1.00 83.69 80 VAL A N 1
ATOM 598 C CA . VAL A 1 80 ? 10.861 7.448 3.773 1.00 83.69 80 VAL A CA 1
ATOM 599 C C . VAL A 1 80 ? 12.198 8.039 3.335 1.00 83.69 80 VAL A C 1
ATOM 601 O O . VAL A 1 80 ? 12.458 9.227 3.544 1.00 83.69 80 VAL A O 1
ATOM 604 N N . ALA A 1 81 ? 13.045 7.230 2.698 1.00 77.31 81 ALA A N 1
ATOM 605 C CA . ALA A 1 81 ? 14.292 7.708 2.104 1.00 77.31 81 ALA A CA 1
ATOM 606 C C . ALA A 1 81 ? 14.060 8.915 1.163 1.00 77.31 81 ALA A C 1
ATOM 608 O O . ALA A 1 81 ? 13.048 9.008 0.461 1.00 77.31 81 ALA A O 1
ATOM 609 N N . GLN A 1 82 ? 15.010 9.860 1.144 1.00 69.94 82 GLN A N 1
ATOM 610 C CA . GLN A 1 82 ? 14.887 11.082 0.335 1.00 69.94 82 GLN A CA 1
ATOM 611 C C . GLN A 1 82 ? 15.059 10.836 -1.169 1.00 69.94 82 GLN A C 1
ATOM 613 O O . GLN A 1 82 ? 14.533 11.602 -1.976 1.00 69.94 82 GLN A O 1
ATOM 618 N N . ARG A 1 83 ? 15.782 9.777 -1.549 1.00 67.94 83 ARG A N 1
ATOM 619 C CA . ARG A 1 83 ? 16.035 9.392 -2.941 1.00 67.94 83 ARG A CA 1
ATOM 620 C C . ARG A 1 83 ? 15.510 7.990 -3.211 1.00 67.94 83 ARG A C 1
ATOM 622 O O . ARG A 1 83 ? 15.521 7.140 -2.325 1.00 67.94 83 ARG A O 1
ATOM 629 N N . PHE A 1 84 ? 15.052 7.781 -4.442 1.00 65.06 84 PHE A N 1
ATOM 630 C CA . PHE A 1 84 ? 14.635 6.479 -4.937 1.00 65.06 84 PHE A CA 1
ATOM 631 C C . PHE A 1 84 ? 15.693 5.925 -5.890 1.00 65.06 84 PHE A C 1
ATOM 633 O O . PHE A 1 84 ? 15.806 6.392 -7.020 1.00 65.06 84 PHE A O 1
ATOM 640 N N . ASP A 1 85 ? 16.411 4.897 -5.439 1.00 65.06 85 ASP A N 1
ATOM 641 C CA . ASP A 1 85 ? 17.427 4.191 -6.231 1.00 65.06 85 ASP A CA 1
ATOM 642 C C . ASP A 1 85 ? 17.049 2.712 -6.477 1.00 65.06 85 ASP A C 1
ATOM 644 O O . ASP A 1 85 ? 17.906 1.869 -6.722 1.00 65.06 85 ASP A O 1
ATOM 648 N N . GLY A 1 86 ? 15.753 2.372 -6.408 1.00 60.66 86 GLY A N 1
ATOM 649 C CA . GLY A 1 86 ? 15.246 0.990 -6.511 1.00 60.66 86 GLY A CA 1
ATOM 650 C C . GLY A 1 86 ? 15.003 0.294 -5.162 1.00 60.66 86 GLY A C 1
ATOM 651 O O . GLY A 1 86 ? 14.439 -0.798 -5.098 1.00 60.66 86 GLY A O 1
ATOM 652 N N . ILE A 1 87 ? 15.373 0.956 -4.066 1.00 60.78 87 ILE A N 1
ATOM 653 C CA . ILE A 1 87 ? 15.105 0.541 -2.687 1.00 60.78 87 ILE A CA 1
ATOM 654 C C . ILE A 1 87 ? 14.661 1.781 -1.918 1.00 60.78 87 ILE A C 1
ATOM 656 O O . ILE A 1 87 ? 15.326 2.816 -1.986 1.00 60.78 87 ILE A O 1
ATOM 660 N N . ILE A 1 88 ? 13.564 1.682 -1.174 1.00 61.38 88 ILE A N 1
ATOM 661 C CA . ILE A 1 88 ? 13.157 2.687 -0.191 1.00 61.38 88 ILE A CA 1
ATOM 662 C C . ILE A 1 88 ? 13.229 2.068 1.194 1.00 61.38 88 ILE A C 1
ATOM 664 O O . ILE A 1 88 ? 12.743 0.967 1.426 1.00 61.38 88 ILE A O 1
ATOM 668 N N . LEU A 1 89 ? 13.824 2.803 2.126 1.00 58.47 89 LEU A N 1
ATOM 669 C CA . LEU A 1 89 ? 13.783 2.480 3.544 1.00 58.47 89 LEU A CA 1
ATOM 670 C C . LEU A 1 89 ? 12.643 3.274 4.187 1.00 58.47 89 LEU A C 1
ATOM 672 O O . LEU A 1 89 ? 12.632 4.504 4.130 1.00 58.47 89 LEU A O 1
ATOM 676 N N . ILE A 1 90 ? 11.685 2.552 4.756 1.00 65.00 90 ILE A N 1
ATOM 677 C CA . ILE A 1 90 ? 10.581 3.044 5.572 1.00 65.00 90 ILE A CA 1
ATOM 678 C C . ILE A 1 90 ? 10.989 2.815 7.026 1.00 65.00 90 ILE A C 1
ATOM 680 O O . ILE A 1 90 ? 10.960 1.689 7.519 1.00 65.00 90 ILE A O 1
ATOM 684 N N . SER A 1 91 ? 11.430 3.866 7.712 1.00 54.84 91 SER A N 1
ATOM 685 C CA . SER A 1 91 ? 11.849 3.738 9.110 1.00 54.84 91 SER A CA 1
ATOM 686 C C . SER A 1 91 ? 10.620 3.719 10.015 1.00 54.84 91 SER A C 1
ATOM 688 O O . SER A 1 91 ? 9.901 4.710 10.142 1.00 54.84 91 SER A O 1
ATOM 690 N N . MET A 1 92 ? 10.389 2.587 10.678 1.00 52.94 92 MET A N 1
ATOM 691 C CA . MET A 1 92 ? 9.481 2.519 11.815 1.00 52.94 92 MET A CA 1
ATOM 692 C C . MET A 1 92 ? 10.216 2.962 13.082 1.00 52.94 92 MET A C 1
ATOM 694 O O . MET A 1 92 ? 10.772 2.142 13.803 1.00 52.94 92 MET A O 1
ATOM 698 N N . GLY A 1 93 ? 10.218 4.268 13.356 1.00 41.56 93 GLY A N 1
ATOM 699 C CA . GLY A 1 93 ? 10.337 4.807 14.717 1.00 41.56 93 GLY A CA 1
ATOM 700 C C . GLY A 1 93 ? 11.596 4.481 15.535 1.00 41.56 93 GLY A C 1
ATOM 701 O O . GLY A 1 93 ? 11.628 4.808 16.720 1.00 41.56 93 GLY A O 1
ATOM 702 N N . SER A 1 94 ? 12.653 3.899 14.974 1.00 35.59 94 SER A N 1
ATOM 703 C CA . SER A 1 94 ? 13.940 3.823 15.660 1.00 35.59 94 SER A CA 1
ATOM 704 C C . SER A 1 94 ? 14.662 5.157 15.486 1.00 35.59 94 SER A C 1
ATOM 706 O O . SER A 1 94 ? 15.126 5.501 14.399 1.00 35.59 94 SER A O 1
ATOM 708 N N . LYS A 1 95 ? 14.766 5.928 16.579 1.00 32.69 95 LYS A N 1
ATOM 709 C CA . LYS A 1 95 ? 15.773 6.990 16.688 1.00 32.69 95 LYS A CA 1
ATOM 710 C C . LYS A 1 95 ? 17.121 6.357 16.347 1.00 32.69 95 LYS A C 1
ATOM 712 O O . LYS A 1 95 ? 17.631 5.542 17.114 1.00 32.69 95 LYS A O 1
ATOM 717 N N . ILE A 1 96 ? 17.681 6.709 15.195 1.00 38.25 96 ILE A N 1
ATOM 718 C CA . ILE A 1 96 ? 19.077 6.421 14.888 1.00 38.25 96 ILE A CA 1
ATOM 719 C C . ILE A 1 96 ? 19.874 7.305 15.849 1.00 38.25 96 ILE A C 1
ATOM 721 O O . ILE A 1 96 ? 20.027 8.501 15.622 1.00 38.25 96 ILE A O 1
ATOM 725 N N . ASN A 1 97 ? 20.300 6.744 16.982 1.00 31.50 97 ASN A N 1
ATOM 726 C CA . ASN A 1 97 ? 21.285 7.401 17.828 1.00 31.50 97 ASN A CA 1
ATOM 727 C C . ASN A 1 97 ? 22.585 7.469 17.026 1.00 31.50 97 ASN A C 1
ATOM 729 O O . ASN A 1 97 ? 23.245 6.451 16.818 1.00 31.50 97 ASN A O 1
ATOM 733 N N . HIS A 1 98 ? 22.928 8.672 16.575 1.00 35.31 98 HIS A N 1
ATOM 734 C CA . HIS A 1 98 ? 24.271 8.997 16.129 1.00 35.31 98 HIS A CA 1
ATOM 735 C C . HIS A 1 98 ? 25.227 8.802 17.315 1.00 35.31 98 HIS A C 1
ATOM 737 O O . HIS A 1 98 ? 25.120 9.498 18.327 1.00 35.31 98 HIS A O 1
ATOM 743 N N . ARG A 1 99 ? 26.116 7.817 17.203 1.00 34.19 99 ARG A N 1
ATOM 744 C CA . ARG A 1 99 ? 27.457 7.914 17.778 1.00 34.19 99 ARG A CA 1
ATOM 745 C C . ARG A 1 99 ? 28.396 8.361 16.673 1.00 34.19 99 ARG A C 1
ATOM 747 O O . ARG A 1 99 ? 28.149 7.939 15.520 1.00 34.19 99 ARG A O 1
#

Radius of gyration: 15.74 Å; chains: 1; bounding box: 44×28×39 Å

Secondary structure (DSSP, 8-state):
-HHHHHHHHHHHHTT-------SSSSTTGGGGGS-SEEE--SSHHHHHHH-TTS-HHHHHHHHHHHHHHHHHHHHTT--B-SS-SSEEEB--S------